Protein AF-A0A6L6IN55-F1 (afdb_monomer)

Structure (mmCIF, N/CA/C/O backbone):
data_AF-A0A6L6IN55-F1
#
_entry.id   AF-A0A6L6IN55-F1
#
loop_
_atom_site.group_PDB
_atom_site.id
_atom_site.type_symbol
_atom_site.label_atom_id
_atom_site.label_alt_id
_atom_site.label_comp_id
_atom_site.label_asym_id
_atom_site.label_entity_id
_atom_site.label_seq_id
_atom_site.pd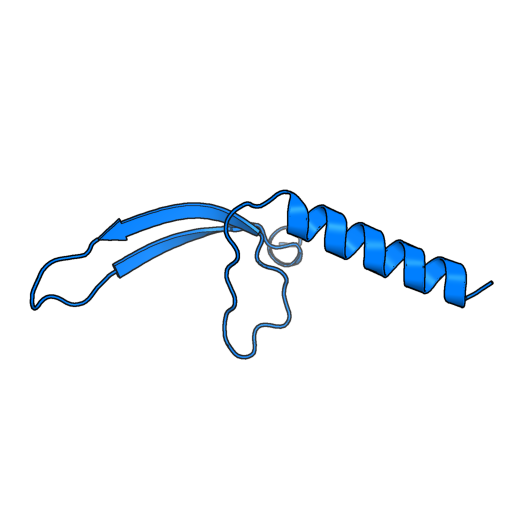bx_PDB_ins_code
_atom_site.Cartn_x
_atom_site.Cartn_y
_atom_site.Cartn_z
_atom_site.occupancy
_atom_site.B_iso_or_equiv
_atom_site.auth_seq_id
_atom_site.auth_comp_id
_atom_site.auth_asym_id
_atom_site.auth_atom_id
_atom_site.pdbx_PDB_model_num
ATOM 1 N N . MET A 1 1 ? 29.614 6.927 -20.588 1.00 61.00 1 MET A N 1
ATOM 2 C CA . MET A 1 1 ? 28.345 6.673 -21.318 1.00 61.00 1 MET A CA 1
ATOM 3 C C . MET A 1 1 ? 27.335 5.906 -20.457 1.00 61.00 1 MET A C 1
ATOM 5 O O . MET A 1 1 ? 26.146 6.154 -20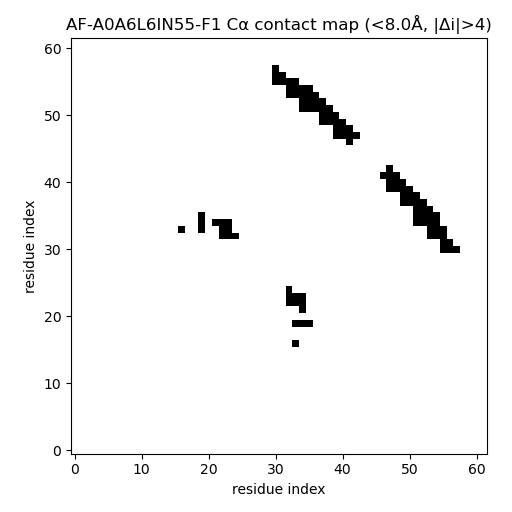.590 1.00 61.00 1 MET A O 1
ATOM 9 N N . SER A 1 2 ? 27.782 5.031 -19.551 1.00 71.94 2 SER A N 1
ATOM 10 C CA . SER A 1 2 ? 26.934 4.221 -18.657 1.00 71.94 2 SER A CA 1
ATOM 11 C C . SER A 1 2 ? 26.260 5.027 -17.536 1.00 71.94 2 SER A C 1
ATOM 13 O O . SER A 1 2 ? 25.074 4.849 -17.280 1.00 71.94 2 SER A O 1
ATOM 15 N N . ASP A 1 3 ? 26.976 5.976 -16.930 1.00 75.81 3 ASP A N 1
ATOM 16 C CA . ASP A 1 3 ? 26.463 6.755 -15.789 1.00 75.81 3 ASP A CA 1
ATOM 17 C C . ASP A 1 3 ? 25.287 7.659 -16.167 1.00 75.81 3 ASP A C 1
ATOM 19 O O . ASP A 1 3 ? 24.320 7.795 -15.423 1.00 75.81 3 ASP A O 1
ATOM 23 N N . ALA A 1 4 ? 25.328 8.223 -17.376 1.00 78.19 4 ALA A N 1
ATOM 24 C CA . ALA A 1 4 ? 24.240 9.028 -17.916 1.00 78.19 4 ALA A CA 1
ATOM 25 C C . ALA A 1 4 ? 22.963 8.200 -18.132 1.00 78.19 4 ALA A C 1
ATOM 27 O O . ALA A 1 4 ? 21.864 8.716 -17.947 1.00 78.19 4 ALA A O 1
ATOM 28 N N . LEU A 1 5 ? 23.095 6.918 -18.496 1.00 77.25 5 LEU A N 1
ATOM 29 C CA . LEU A 1 5 ? 21.951 6.017 -18.620 1.00 77.25 5 LEU A CA 1
ATOM 30 C C . LEU A 1 5 ? 21.365 5.692 -17.246 1.00 77.25 5 LEU A C 1
ATOM 32 O O . LEU A 1 5 ? 20.157 5.814 -17.094 1.00 77.25 5 LEU A O 1
ATOM 36 N N . ILE A 1 6 ? 22.207 5.375 -16.255 1.00 78.81 6 ILE A N 1
ATOM 37 C CA . ILE A 1 6 ? 21.795 5.064 -14.873 1.00 78.81 6 ILE A CA 1
ATOM 38 C C . ILE A 1 6 ? 21.067 6.247 -14.225 1.00 78.81 6 ILE A C 1
ATOM 40 O O . ILE A 1 6 ? 20.005 6.074 -13.625 1.00 78.81 6 ILE A O 1
ATOM 44 N N . LEU A 1 7 ? 21.600 7.462 -14.379 1.00 76.94 7 LEU A N 1
ATOM 45 C CA . LEU A 1 7 ? 20.955 8.678 -13.879 1.00 76.94 7 LEU A CA 1
ATOM 46 C C . LEU A 1 7 ? 19.586 8.894 -14.528 1.00 76.94 7 LEU A C 1
ATOM 48 O O . LEU A 1 7 ? 18.624 9.262 -13.856 1.00 76.94 7 LEU A O 1
ATOM 52 N N . ARG A 1 8 ? 19.479 8.626 -15.832 1.00 75.25 8 ARG A N 1
ATOM 53 C CA . ARG A 1 8 ? 18.236 8.804 -16.583 1.00 75.25 8 ARG A CA 1
ATOM 54 C C . ARG A 1 8 ? 17.181 7.764 -16.203 1.00 75.25 8 ARG A C 1
ATOM 56 O O . ARG A 1 8 ? 16.021 8.133 -16.047 1.00 75.25 8 ARG A O 1
ATOM 63 N N . THR A 1 9 ? 17.554 6.500 -15.994 1.00 70.69 9 THR A N 1
ATOM 64 C CA . THR A 1 9 ? 16.631 5.481 -15.462 1.00 70.69 9 THR A CA 1
ATOM 65 C C . THR A 1 9 ? 16.207 5.787 -14.030 1.00 70.69 9 THR A C 1
ATOM 67 O O . THR A 1 9 ? 15.027 5.636 -13.719 1.00 70.69 9 THR A O 1
ATOM 70 N N . GLY A 1 10 ? 17.117 6.272 -13.180 1.00 71.38 10 GLY A N 1
ATOM 71 C CA . GLY A 1 10 ? 16.787 6.716 -11.823 1.00 71.38 10 GLY A CA 1
ATOM 72 C C . GLY A 1 10 ? 15.779 7.870 -11.809 1.00 71.38 10 GLY A C 1
ATOM 73 O O . GLY A 1 10 ? 14.792 7.815 -11.078 1.00 71.38 10 GLY A O 1
ATOM 74 N N . ALA A 1 11 ? 15.974 8.867 -12.677 1.00 67.56 11 ALA A N 1
ATOM 75 C CA . ALA A 1 11 ? 15.073 10.010 -12.812 1.00 67.56 11 ALA A CA 1
ATOM 76 C C . ALA A 1 11 ? 13.695 9.618 -13.371 1.00 67.56 11 ALA A C 1
ATOM 78 O O . ALA A 1 11 ? 12.678 10.094 -12.876 1.00 67.56 11 ALA A O 1
ATOM 79 N N . LEU A 1 12 ? 13.635 8.720 -14.361 1.00 66.50 12 LEU A N 1
ATOM 80 C CA . LEU A 1 12 ? 12.365 8.212 -14.898 1.00 66.50 12 LEU A CA 1
ATOM 81 C C . LEU A 1 12 ? 11.597 7.388 -13.857 1.00 66.50 12 LEU A C 1
ATOM 83 O O . LEU A 1 12 ? 10.387 7.555 -13.718 1.00 66.50 12 LEU A O 1
ATOM 87 N N . ALA A 1 13 ? 12.295 6.556 -13.079 1.00 66.25 13 ALA A N 1
ATOM 88 C CA . ALA A 1 13 ? 11.695 5.830 -11.963 1.00 66.25 13 ALA A CA 1
ATOM 89 C C . ALA A 1 13 ? 11.158 6.795 -10.890 1.00 66.25 13 ALA A C 1
ATOM 91 O O . ALA A 1 13 ? 10.026 6.638 -10.437 1.00 66.25 13 ALA A O 1
ATOM 92 N N . GLN A 1 14 ? 11.923 7.834 -10.532 1.00 62.97 14 GLN A N 1
ATOM 93 C CA . GLN A 1 14 ? 11.494 8.887 -9.601 1.00 62.97 14 GLN A CA 1
ATOM 94 C C . GLN A 1 14 ? 10.308 9.706 -10.123 1.00 62.97 14 GLN A C 1
ATOM 96 O O . GLN A 1 14 ? 9.405 10.022 -9.353 1.00 62.97 14 GLN A O 1
ATOM 101 N N . GLN A 1 15 ? 10.269 10.023 -11.416 1.00 63.53 15 GLN A N 1
ATOM 102 C CA . GLN A 1 15 ? 9.161 10.754 -12.029 1.00 63.53 15 GLN A CA 1
ATOM 103 C C . GLN A 1 15 ? 7.877 9.914 -12.057 1.00 63.53 15 GLN A C 1
ATOM 105 O O . GLN A 1 15 ? 6.785 10.442 -11.866 1.00 63.53 15 GLN A O 1
ATOM 110 N N . GLN A 1 16 ? 7.988 8.600 -12.256 1.00 62.34 16 GLN A N 1
ATOM 111 C CA . GLN A 1 16 ? 6.839 7.700 -12.179 1.00 62.34 16 GLN A CA 1
ATOM 112 C C . GLN A 1 16 ? 6.336 7.548 -10.735 1.00 62.34 16 GLN A C 1
ATOM 114 O O . GLN A 1 16 ? 5.131 7.542 -10.496 1.00 62.34 16 GLN A O 1
ATOM 119 N N . LEU A 1 17 ? 7.255 7.534 -9.764 1.00 62.19 17 LEU A N 1
ATOM 120 C CA . LEU A 1 17 ? 6.945 7.596 -8.333 1.00 62.19 17 LEU A CA 1
ATOM 121 C C . LEU A 1 17 ? 6.272 8.922 -7.932 1.00 62.19 17 LEU A C 1
ATOM 123 O O . LEU A 1 17 ? 5.439 8.926 -7.031 1.00 62.19 17 LEU A O 1
ATOM 127 N N . SER A 1 18 ? 6.605 10.041 -8.590 1.00 59.53 18 SER A N 1
ATOM 128 C CA . SER A 1 18 ? 6.104 11.374 -8.225 1.00 59.53 18 SER A CA 1
ATOM 129 C C . SER A 1 18 ? 4.692 11.684 -8.724 1.00 59.53 18 SER A C 1
ATOM 131 O O . SER A 1 18 ? 4.127 12.699 -8.321 1.00 59.53 18 SER A O 1
ATOM 133 N N . GLN A 1 19 ? 4.122 10.872 -9.621 1.00 65.94 19 GLN A N 1
ATOM 134 C CA . GLN A 1 19 ? 2.757 11.107 -10.113 1.00 65.94 19 GLN A CA 1
ATOM 135 C C . GLN A 1 19 ? 1.686 10.587 -9.149 1.00 65.94 19 GLN A C 1
ATOM 137 O O . GLN A 1 19 ? 0.595 11.157 -9.069 1.00 65.94 19 GLN A O 1
ATOM 142 N N . SER A 1 20 ? 2.000 9.550 -8.372 1.00 67.00 20 SER A N 1
ATOM 143 C CA . SER A 1 20 ? 1.080 8.996 -7.386 1.00 67.00 20 SER A CA 1
ATOM 144 C C . SER A 1 20 ? 1.248 9.728 -6.056 1.00 67.00 20 SER A C 1
ATOM 146 O O . SER A 1 20 ? 2.279 9.632 -5.396 1.00 67.00 20 SER A O 1
ATOM 148 N N . ARG A 1 21 ? 0.232 10.493 -5.638 1.00 81.00 21 ARG A N 1
ATOM 149 C CA . ARG A 1 21 ? 0.262 11.231 -4.356 1.00 81.00 21 ARG A CA 1
ATOM 150 C C . ARG A 1 21 ? 0.318 10.315 -3.129 1.00 81.00 21 ARG A C 1
ATOM 152 O O . ARG A 1 21 ? 0.637 10.783 -2.040 1.00 81.00 21 ARG A O 1
ATOM 159 N N . TYR A 1 22 ? -0.011 9.037 -3.300 1.00 85.94 22 TYR A N 1
ATOM 160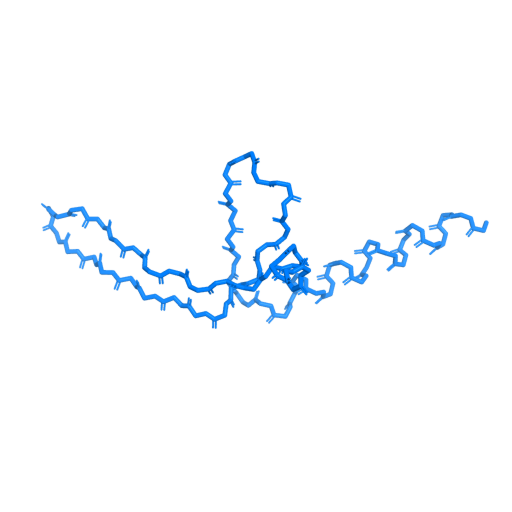 C CA . TYR A 1 22 ? -0.044 8.039 -2.240 1.00 85.94 22 TYR A CA 1
ATOM 161 C C . TYR A 1 22 ? 0.870 6.875 -2.614 1.00 85.94 22 TYR A C 1
ATOM 163 O O . TYR A 1 22 ? 0.739 6.300 -3.688 1.00 85.94 22 TYR A O 1
ATOM 171 N N . GLY A 1 23 ? 1.794 6.524 -1.719 1.00 86.44 23 GLY A N 1
ATOM 172 C CA . GLY A 1 23 ? 2.695 5.388 -1.897 1.00 86.44 23 GLY A CA 1
ATOM 173 C C . GLY A 1 23 ? 2.266 4.193 -1.052 1.00 86.44 23 GLY A C 1
ATOM 174 O O . GLY A 1 23 ? 1.880 4.358 0.104 1.00 86.44 23 GLY A O 1
ATOM 175 N N . LEU A 1 24 ? 2.392 2.987 -1.607 1.00 89.69 24 LEU A N 1
ATOM 176 C CA . LEU A 1 24 ? 2.242 1.733 -0.872 1.00 89.69 24 LEU A CA 1
ATOM 177 C C . LEU A 1 24 ? 3.575 0.986 -0.878 1.00 89.69 24 LEU A C 1
ATOM 179 O O . LEU A 1 24 ? 4.160 0.743 -1.931 1.00 89.69 24 LEU A O 1
ATOM 183 N N . ARG A 1 25 ? 4.042 0.585 0.305 1.00 90.50 25 ARG A N 1
ATOM 184 C CA . ARG A 1 25 ? 5.164 -0.345 0.447 1.00 90.50 25 ARG A CA 1
ATOM 185 C C . ARG A 1 25 ? 4.676 -1.603 1.141 1.00 90.50 25 ARG A C 1
ATOM 187 O O . ARG A 1 25 ? 4.120 -1.528 2.231 1.00 90.50 25 ARG A O 1
ATOM 194 N N . VAL A 1 26 ? 4.907 -2.741 0.499 1.00 91.75 26 VAL A N 1
ATOM 195 C CA . VAL A 1 26 ? 4.686 -4.066 1.078 1.00 91.75 26 VAL A CA 1
ATOM 196 C C . VAL A 1 26 ? 6.054 -4.635 1.429 1.00 91.75 26 VAL A C 1
ATOM 198 O O . VAL A 1 26 ? 6.983 -4.558 0.623 1.00 91.75 26 VAL A O 1
ATOM 201 N N . HIS A 1 27 ? 6.192 -5.146 2.651 1.00 93.75 27 HIS A N 1
ATOM 202 C CA . HIS A 1 27 ? 7.439 -5.748 3.108 1.00 93.75 27 HIS A CA 1
ATOM 203 C C . HIS A 1 27 ? 7.835 -6.903 2.178 1.00 93.75 27 HIS A C 1
ATOM 205 O O . HIS A 1 27 ? 6.978 -7.691 1.790 1.00 93.75 27 HIS A O 1
ATOM 211 N N . GLU A 1 28 ? 9.108 -6.946 1.777 1.00 93.38 28 GLU A N 1
ATOM 212 C CA . GLU A 1 28 ? 9.665 -7.951 0.852 1.00 93.38 28 GLU A CA 1
ATOM 213 C C . GLU A 1 28 ? 8.986 -8.032 -0.532 1.00 93.38 28 GLU A C 1
ATOM 215 O O . GLU A 1 28 ? 9.157 -9.006 -1.262 1.00 93.38 28 GLU A O 1
ATOM 220 N N . CYS A 1 29 ? 8.264 -6.988 -0.957 1.00 88.06 29 CYS A N 1
ATOM 221 C CA . CYS A 1 29 ? 7.749 -6.900 -2.322 1.00 88.06 29 CYS A CA 1
ATOM 222 C C . CYS A 1 29 ? 8.800 -6.277 -3.261 1.00 88.06 29 CYS A C 1
ATOM 224 O O . CYS A 1 29 ? 9.177 -5.120 -3.058 1.00 88.06 29 CYS A O 1
ATOM 226 N N . PRO A 1 30 ? 9.249 -6.986 -4.318 1.00 88.81 30 PRO A N 1
ATOM 227 C CA . PRO A 1 30 ? 10.228 -6.453 -5.267 1.00 88.81 30 PRO A CA 1
ATOM 228 C C . PRO A 1 30 ? 9.595 -5.534 -6.322 1.00 88.81 30 PRO A C 1
ATOM 230 O O . PRO A 1 30 ? 10.305 -4.910 -7.111 1.00 88.81 30 PRO A O 1
ATOM 233 N N . TRP A 1 31 ? 8.263 -5.472 -6.377 1.00 87.00 31 TRP A N 1
ATOM 234 C CA . TRP A 1 31 ? 7.533 -4.744 -7.404 1.00 87.00 31 TRP A CA 1
ATOM 235 C C . TRP A 1 31 ? 7.148 -3.349 -6.938 1.00 87.00 31 TRP A C 1
ATOM 237 O O . TRP A 1 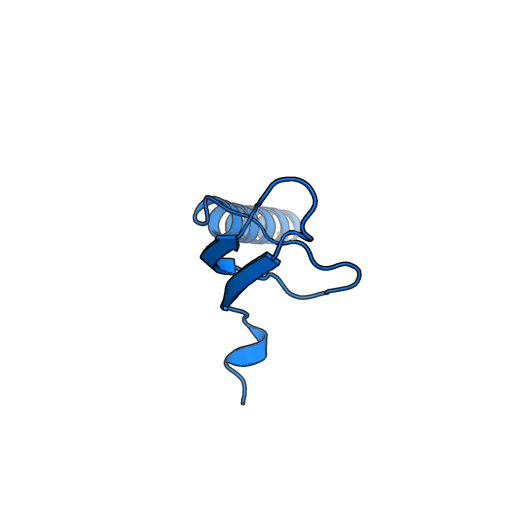31 ? 6.707 -3.142 -5.808 1.00 87.00 31 TRP A O 1
ATOM 247 N N . PHE A 1 32 ? 7.234 -2.399 -7.865 1.00 84.62 32 PHE A N 1
ATOM 248 C CA . PHE A 1 32 ? 6.608 -1.104 -7.677 1.00 84.62 32 PHE A CA 1
ATOM 249 C C . PHE A 1 32 ? 5.082 -1.246 -7.764 1.00 84.62 32 PHE A C 1
ATOM 251 O O . PHE A 1 32 ? 4.561 -1.773 -8.749 1.00 84.62 32 PHE A O 1
ATOM 258 N N . LEU A 1 33 ? 4.390 -0.779 -6.723 1.00 88.56 33 LEU A N 1
ATOM 259 C CA . LEU A 1 33 ? 2.934 -0.756 -6.629 1.00 88.56 33 LEU A CA 1
ATOM 260 C C . LEU A 1 33 ? 2.460 0.694 -6.745 1.00 88.56 33 LEU A C 1
ATOM 262 O O . LEU A 1 33 ? 2.619 1.477 -5.807 1.00 88.56 33 LEU A O 1
ATOM 266 N N . ASP A 1 34 ? 1.881 1.044 -7.889 1.00 87.62 34 ASP A N 1
ATOM 267 C CA . ASP A 1 34 ? 1.289 2.364 -8.095 1.00 87.62 34 ASP A CA 1
ATOM 268 C C . ASP A 1 34 ? -0.153 2.376 -7.579 1.00 87.62 34 ASP A C 1
ATOM 270 O O . ASP A 1 34 ? -0.975 1.555 -7.995 1.00 87.6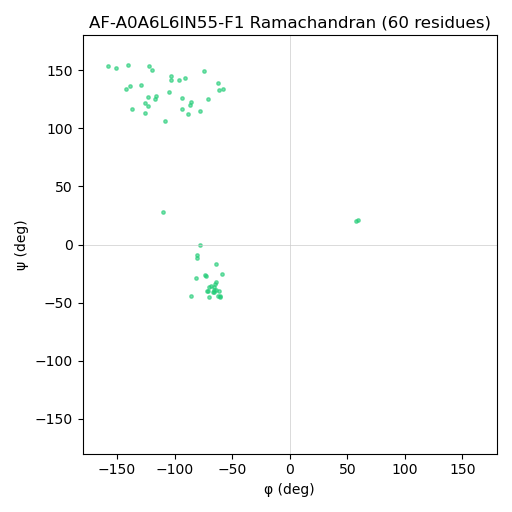2 34 ASP A O 1
ATOM 274 N N . VAL A 1 35 ? -0.469 3.279 -6.649 1.00 90.06 35 VAL A N 1
ATOM 275 C CA . VAL A 1 35 ? -1.788 3.342 -6.011 1.00 90.06 35 VAL A CA 1
ATOM 276 C C . VAL A 1 35 ? -2.792 4.016 -6.943 1.00 90.06 35 VAL A C 1
ATOM 278 O O . VAL A 1 35 ? -2.728 5.215 -7.190 1.00 90.06 35 VAL A O 1
ATOM 281 N N . LEU A 1 36 ? -3.792 3.255 -7.392 1.00 89.88 36 LEU A N 1
ATOM 282 C CA . LEU A 1 36 ? -4.867 3.763 -8.246 1.00 89.88 36 LEU A CA 1
ATOM 283 C C . LEU A 1 36 ? -6.015 4.373 -7.429 1.00 89.88 36 LEU A C 1
ATOM 285 O O . LEU A 1 36 ? -6.551 5.423 -7.775 1.00 89.88 36 LEU A O 1
ATOM 289 N N . ARG A 1 37 ? -6.429 3.693 -6.353 1.00 91.62 37 ARG A N 1
ATOM 290 C CA . ARG A 1 37 ? -7.454 4.166 -5.406 1.00 91.62 37 ARG A CA 1
ATOM 291 C C . ARG A 1 37 ? -7.311 3.460 -4.064 1.00 91.62 37 ARG A C 1
ATOM 293 O O . ARG A 1 37 ? -6.866 2.315 -4.018 1.00 91.62 37 ARG A O 1
ATOM 300 N N . PHE A 1 38 ? -7.762 4.106 -2.994 1.00 93.94 38 PHE A N 1
ATOM 301 C CA . PHE A 1 38 ? -7.845 3.486 -1.675 1.00 93.94 38 PHE A CA 1
ATOM 302 C C . PHE A 1 38 ? -9.120 3.898 -0.934 1.00 93.94 38 PHE A C 1
ATOM 304 O O . PHE A 1 38 ? -9.680 4.967 -1.187 1.00 93.94 38 PHE A O 1
ATOM 311 N N . ARG A 1 39 ? -9.574 3.050 -0.007 1.00 96.25 39 ARG A N 1
ATOM 312 C CA . ARG A 1 39 ? -10.669 3.343 0.924 1.00 96.25 39 ARG A CA 1
ATOM 313 C C . ARG A 1 39 ? -10.308 2.842 2.318 1.00 96.25 39 ARG A C 1
ATOM 315 O O . ARG A 1 39 ? -10.166 1.639 2.513 1.00 96.25 39 ARG A O 1
ATOM 322 N N . GLY A 1 40 ? -10.198 3.767 3.268 1.00 96.62 40 GLY A N 1
ATOM 323 C CA . GLY A 1 40 ? -9.999 3.464 4.685 1.00 96.62 40 GLY A CA 1
ATOM 324 C C . GLY A 1 40 ? -11.326 3.336 5.435 1.00 96.62 40 GLY A C 1
ATOM 325 O O . GLY A 1 40 ? -12.288 4.056 5.151 1.00 96.62 40 GLY A O 1
ATOM 326 N N . ARG A 1 41 ? -11.379 2.412 6.392 1.00 97.94 41 ARG A N 1
ATOM 327 C CA . ARG A 1 41 ? -12.417 2.297 7.419 1.00 97.94 41 ARG A CA 1
ATOM 328 C C . ARG A 1 41 ? -11.722 2.292 8.771 1.00 97.94 41 ARG A C 1
ATOM 330 O O . ARG A 1 41 ? -11.005 1.348 9.090 1.00 97.94 41 ARG A O 1
ATOM 337 N N . GLU A 1 42 ? -11.944 3.349 9.541 1.00 97.81 42 GLU A N 1
ATOM 338 C CA . GLU A 1 42 ? -11.373 3.525 10.873 1.00 97.81 42 GLU A CA 1
ATOM 339 C C . GLU A 1 42 ? -12.481 3.885 11.859 1.00 97.81 42 GLU A C 1
ATOM 341 O O . GLU A 1 42 ? -13.374 4.677 11.550 1.00 97.81 42 GLU A O 1
ATOM 346 N N . SER A 1 43 ? -12.445 3.273 13.039 1.00 96.75 43 SER A N 1
ATOM 347 C CA . SER A 1 43 ? -13.380 3.546 14.125 1.00 96.75 43 SER A CA 1
ATOM 348 C C . SER A 1 43 ? -12.699 3.284 15.464 1.00 96.75 43 SER A C 1
ATOM 350 O O . SER A 1 43 ? -11.774 2.474 15.553 1.00 96.75 43 SER A O 1
ATOM 352 N N . LEU A 1 44 ? -13.141 3.983 16.510 1.00 97.75 44 LEU A N 1
ATOM 353 C CA . LEU A 1 44 ? -12.576 3.826 17.847 1.00 97.75 44 LEU A CA 1
ATOM 354 C C . LEU A 1 44 ? -12.775 2.391 18.339 1.00 97.75 44 LEU A C 1
ATOM 356 O O . LEU A 1 44 ? -13.868 1.836 18.246 1.00 97.75 44 LEU A O 1
ATOM 360 N N . SER A 1 45 ? -11.706 1.809 18.882 1.00 96.69 45 SER A N 1
ATOM 361 C CA . SER A 1 45 ? -11.700 0.449 19.436 1.00 96.69 45 SER A CA 1
ATOM 362 C C . SER A 1 45 ? -12.080 -0.654 18.435 1.00 96.69 45 SER A C 1
ATOM 364 O O . SER A 1 45 ? -12.463 -1.747 18.846 1.00 96.69 45 SER A O 1
ATOM 366 N N . GLN A 1 46 ? -11.961 -0.386 17.132 1.00 97.31 46 GLN A N 1
ATOM 367 C CA . GLN A 1 46 ? -12.125 -1.364 16.056 1.00 97.31 46 GLN A CA 1
ATOM 368 C C . GLN A 1 46 ? -10.827 -1.464 15.245 1.00 97.31 46 GLN A C 1
ATOM 370 O O . GLN A 1 46 ? -10.095 -0.476 15.136 1.00 97.31 46 GLN A O 1
ATOM 375 N N . PRO A 1 47 ? -10.517 -2.632 14.655 1.00 97.75 47 PRO A N 1
ATOM 376 C CA . PRO A 1 47 ? -9.396 -2.744 13.735 1.00 97.75 47 PRO A CA 1
ATOM 377 C C . PRO A 1 47 ? -9.630 -1.856 12.510 1.00 97.75 47 PRO A C 1
ATOM 379 O O . PRO A 1 47 ? -10.734 -1.784 11.966 1.00 97.75 47 PRO A O 1
ATOM 382 N N . TRP A 1 48 ? -8.572 -1.186 12.068 1.00 96.69 48 TRP A N 1
ATOM 383 C CA . TRP A 1 48 ? -8.589 -0.424 10.829 1.00 96.69 48 TRP A CA 1
ATOM 384 C C . TRP A 1 48 ? -8.543 -1.368 9.627 1.00 96.69 48 TRP A C 1
ATOM 386 O O . TRP A 1 48 ? -7.948 -2.446 9.675 1.00 96.69 48 TRP A O 1
ATOM 396 N N . GLN A 1 49 ? -9.156 -0.951 8.524 1.00 97.44 49 GLN A N 1
ATOM 397 C CA . GLN A 1 49 ? -9.102 -1.690 7.268 1.00 97.44 49 GLN A CA 1
ATOM 398 C C . GLN A 1 49 ? -8.916 -0.734 6.097 1.00 97.44 49 GLN A C 1
ATOM 400 O O . GLN A 1 49 ? -9.588 0.293 6.008 1.00 97.44 49 GLN A O 1
ATOM 405 N N . TYR A 1 50 ? -8.034 -1.108 5.174 1.00 96.69 50 TYR A N 1
ATOM 406 C CA . TYR A 1 50 ? -7.779 -0.371 3.945 1.00 96.69 50 TYR A CA 1
ATOM 407 C C . TYR A 1 50 ? -7.952 -1.288 2.742 1.00 96.69 50 TYR A C 1
ATOM 409 O O . TYR A 1 50 ? -7.243 -2.283 2.608 1.00 96.69 50 TYR A O 1
ATOM 417 N N . ASP A 1 51 ? -8.860 -0.915 1.846 1.00 97.12 51 ASP A N 1
ATOM 418 C CA . ASP A 1 51 ? -8.950 -1.522 0.521 1.00 97.12 51 ASP A CA 1
ATOM 419 C C . ASP A 1 51 ? -8.120 -0.665 -0.437 1.00 97.12 51 ASP A C 1
ATOM 421 O O . ASP A 1 51 ? -8.437 0.510 -0.637 1.00 97.12 51 ASP A O 1
ATOM 425 N N . ILE A 1 52 ? -7.050 -1.221 -1.013 1.00 95.19 52 ILE A N 1
ATOM 426 C CA . ILE A 1 52 ? -6.129 -0.491 -1.897 1.00 95.19 52 ILE A CA 1
ATOM 427 C C . ILE A 1 52 ? -6.065 -1.202 -3.246 1.00 95.19 52 ILE A C 1
ATOM 429 O O . ILE A 1 52 ? -5.672 -2.362 -3.334 1.00 95.19 52 ILE A O 1
ATOM 433 N N . THR A 1 53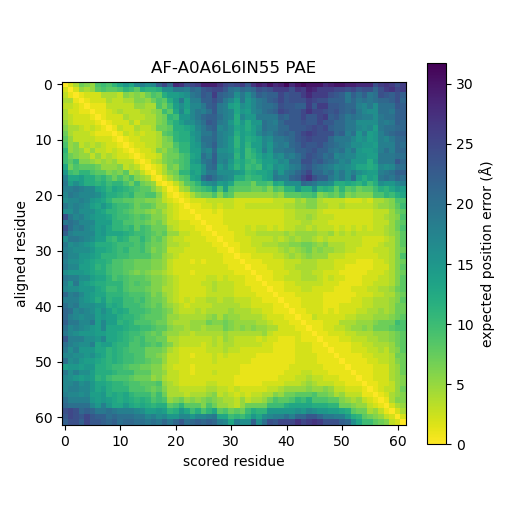 ? -6.449 -0.503 -4.312 1.00 94.75 53 THR A N 1
ATOM 434 C CA . THR A 1 53 ? -6.253 -0.972 -5.686 1.00 94.75 53 THR A CA 1
ATOM 435 C C . THR A 1 53 ? -4.9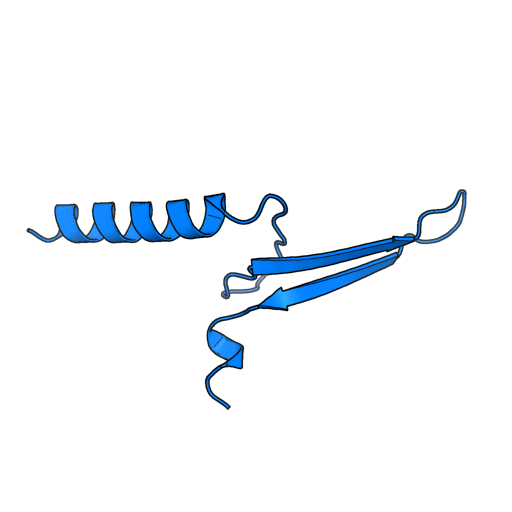46 -0.406 -6.211 1.00 94.75 53 THR A C 1
ATOM 437 O O . THR A 1 53 ? -4.754 0.812 -6.205 1.00 94.75 53 THR A O 1
ATOM 440 N N . VAL A 1 54 ? -4.076 -1.282 -6.700 1.00 92.25 54 VAL A N 1
ATOM 441 C CA . VAL A 1 54 ? -2.774 -0.910 -7.255 1.00 92.25 54 VAL A CA 1
ATOM 442 C C . VAL A 1 54 ? -2.633 -1.389 -8.692 1.00 92.25 54 VAL A C 1
ATOM 444 O O . VAL A 1 54 ? -3.246 -2.384 -9.081 1.00 92.25 54 VAL A O 1
ATOM 447 N N . THR A 1 55 ? -1.808 -0.698 -9.471 1.00 89.44 55 THR A N 1
ATOM 448 C CA . THR A 1 55 ? -1.296 -1.209 -10.743 1.00 89.44 55 THR A CA 1
ATOM 449 C C . THR A 1 55 ? 0.147 -1.678 -10.557 1.00 89.44 55 THR A C 1
ATOM 451 O O . THR A 1 55 ? 0.899 -1.137 -9.745 1.00 89.44 55 THR A O 1
ATOM 454 N N . CYS A 1 56 ? 0.518 -2.748 -11.261 1.00 88.00 56 CYS A N 1
ATOM 455 C CA . CYS A 1 56 ? 1.833 -3.368 -11.150 1.00 88.00 56 CYS A CA 1
ATOM 456 C C . CYS A 1 56 ? 2.308 -3.846 -12.532 1.00 88.00 56 CYS A C 1
ATOM 458 O O . CYS A 1 56 ? 1.545 -4.526 -13.224 1.00 88.00 56 CYS A O 1
ATOM 460 N N . PRO A 1 57 ? 3.569 -3.583 -12.927 1.00 81.69 57 PRO A N 1
ATOM 461 C CA . PRO A 1 57 ? 4.121 -4.070 -14.194 1.00 81.69 57 PRO A CA 1
ATOM 462 C C . PRO A 1 57 ? 4.118 -5.600 -14.346 1.00 81.69 57 PRO A C 1
ATOM 464 O O . PRO A 1 57 ? 4.126 -6.110 -15.465 1.00 81.69 57 PRO A O 1
ATOM 467 N N . ALA A 1 58 ? 4.132 -6.350 -13.240 1.00 81.88 58 ALA A N 1
ATOM 468 C CA . ALA A 1 58 ? 4.061 -7.810 -13.273 1.00 81.88 58 ALA A CA 1
ATOM 469 C C . ALA A 1 58 ? 2.661 -8.331 -13.643 1.00 81.88 58 ALA A C 1
ATOM 471 O O . ALA A 1 58 ? 2.554 -9.404 -14.226 1.00 81.88 58 ALA A O 1
ATOM 472 N N . ALA A 1 59 ? 1.601 -7.566 -13.363 1.00 78.62 59 ALA A N 1
ATOM 473 C CA . ALA A 1 59 ? 0.223 -7.990 -13.615 1.00 78.62 59 ALA A CA 1
ATOM 474 C C . ALA A 1 59 ? -0.154 -7.965 -15.109 1.00 78.62 59 ALA A C 1
ATOM 476 O O . ALA A 1 59 ? -1.009 -8.729 -15.537 1.00 78.62 59 ALA A O 1
ATOM 477 N N . ALA A 1 60 ? 0.506 -7.128 -15.916 1.00 66.88 60 ALA A N 1
ATOM 478 C CA . ALA A 1 60 ? 0.218 -6.970 -17.346 1.00 66.88 60 ALA A CA 1
ATOM 479 C C . ALA A 1 60 ? 0.781 -8.095 -18.246 1.00 66.88 60 ALA A C 1
ATOM 481 O O . ALA A 1 60 ? 0.634 -8.026 -19.462 1.00 66.88 60 ALA A O 1
ATOM 482 N N . ARG A 1 61 ? 1.468 -9.097 -17.675 1.00 57.56 61 ARG A N 1
ATOM 483 C CA . ARG A 1 61 ? 2.137 -10.197 -18.403 1.00 57.56 61 ARG A CA 1
ATOM 484 C C . ARG A 1 61 ? 1.461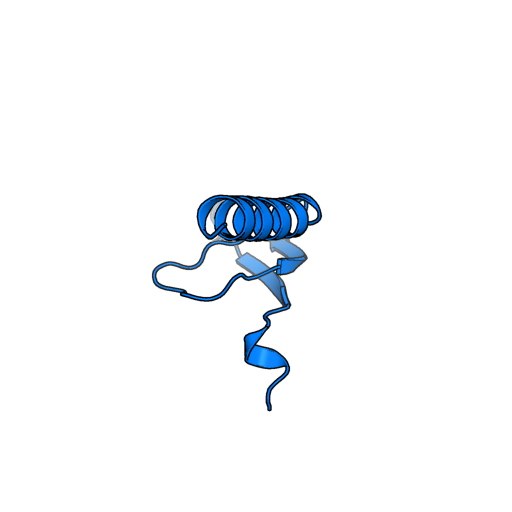 -11.565 -18.220 1.00 57.56 61 ARG A C 1
ATOM 486 O O . ARG A 1 61 ? 2.142 -12.584 -18.293 1.00 57.56 61 ARG A O 1
ATOM 493 N N . THR A 1 62 ? 0.155 -11.578 -17.965 1.00 50.34 62 THR A N 1
ATOM 494 C CA . THR A 1 62 ? -0.665 -12.805 -17.966 1.00 50.34 62 THR A CA 1
ATOM 495 C C . THR A 1 62 ? -1.448 -12.870 -19.266 1.00 50.34 62 THR A C 1
ATOM 497 O O . THR A 1 62 ? -1.517 -13.970 -19.850 1.00 50.34 62 THR A O 1
#

Nearest PDB structures (foldseek):
  8xau-assembly1_F  TM=5.635E-01  e=2.042E+00  Escherichia coli
  6xiq-assembly1_AK  TM=3.425E-01  e=5.939E+00  Saccharomyces cerevisiae

Mean predicted aligned error: 9.04 Å

Organism: NCBI:txid2899544

Foldseek 3Di:
DVVVVVVVVVVVVVVQVVVAPDADDDPPDPWGWRWPDKDWDDDPPDDIDMDTDTDTPVVVPD

pLDDT: mean 82.63, std 13.03, range [50.34, 97.94]

Radius of gyration: 15.99 Å; Cα contacts (8 Å, |Δi|>4): 52; chains: 1; bounding box: 42×24×41 Å

Solvent-accessible surface area (backbone atoms only — not comparable to full-atom values): 4069 Å² total; per-residue (Å²): 120,65,65,65,50,53,54,48,52,51,49,52,53,49,54,61,57,66,70,41,93,53,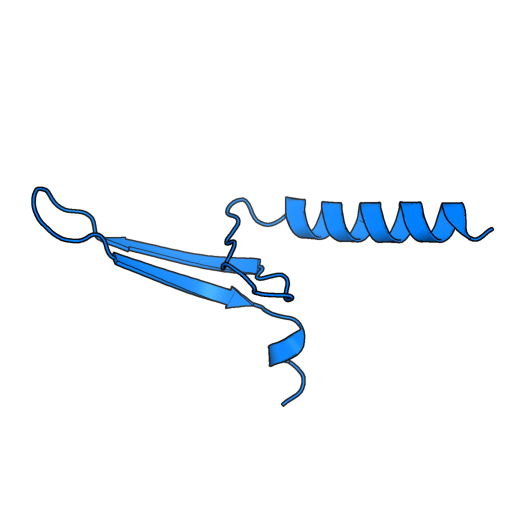85,62,85,62,88,95,54,91,66,70,47,46,53,74,48,74,48,79,45,78,55,91,100,49,82,70,47,72,53,71,47,64,48,45,82,76,69,79,75,122

Sequence (62 aa):
MSDALILRTGALAQQQLSQSRYGLRVHECPWFLDVLRFRGRESLSQPWQYDITVTCPAAART

Secondary structure (DSSP, 8-state):
-HHHHHHHHHHHHHHHHTT-SSB---TT--S--EEEEEEEE--TTS--EEEEEEE-TTGGG-